Protein AF-A0A6I2ZMS6-F1 (afdb_monomer_lite)

Radius of gyration: 14.03 Å; chains: 1; bounding box: 34×25×36 Å

Secondary structure (DSSP, 8-state):
-EEEEEETTEEEEEE--TTT--B-HHHHHHHHHHHHHSPS-SEEEEEESSS-S---B-HHHHHHS-HHHHHHHHHHHHT--

Sequence (81 aa):
MITAERHGNVSVLRMDYAKVNVIDLEFMTAIVEQFRAVPATDAIVLTGNGRAFSAGVNLKRLMVDDLSYTSEFLDMLSGAI

pLDDT: mean 93.83, std 6.36, range [56.62, 97.94]

Structure (mmCIF, N/CA/C/O backbone):
data_AF-A0A6I2ZMS6-F1
#
_entry.id   AF-A0A6I2ZMS6-F1
#
loop_
_atom_site.group_PDB
_atom_site.id
_atom_site.type_symbol
_atom_site.label_atom_id
_atom_site.label_alt_id
_atom_site.label_comp_id
_atom_site.label_asym_id
_atom_site.label_entity_id
_atom_site.label_seq_id
_atom_site.pdbx_PDB_ins_code
_atom_site.Cartn_x
_atom_site.Cartn_y
_atom_site.Cartn_z
_atom_site.occupancy
_atom_site.B_iso_or_equiv
_atom_site.auth_seq_id
_atom_site.auth_comp_id
_atom_site.auth_asym_id
_atom_site.auth_atom_id
_atom_site.pdbx_PDB_model_num
ATOM 1 N N . MET A 1 1 ? -6.945 -0.325 -7.098 1.00 92.12 1 MET A N 1
ATOM 2 C CA . MET A 1 1 ? -7.564 0.514 -6.062 1.00 92.12 1 MET A CA 1
ATOM 3 C C . MET A 1 1 ? -7.456 -0.178 -4.714 1.00 92.12 1 MET A C 1
ATOM 5 O O . MET A 1 1 ? -7.298 -1.394 -4.674 1.00 92.12 1 MET A O 1
ATOM 9 N N . ILE A 1 2 ? -7.519 0.588 -3.629 1.00 97.38 2 ILE A N 1
ATOM 10 C CA . ILE A 1 2 ? -7.657 0.080 -2.263 1.00 97.38 2 ILE A CA 1
ATOM 11 C C . ILE A 1 2 ? -8.880 0.753 -1.630 1.00 97.38 2 ILE A C 1
ATOM 13 O O . ILE A 1 2 ? -9.049 1.968 -1.748 1.00 97.38 2 ILE A O 1
ATOM 17 N N . THR A 1 3 ? -9.769 -0.033 -1.029 1.00 96.88 3 THR A N 1
ATOM 18 C CA . THR A 1 3 ? -11.011 0.453 -0.406 1.00 96.88 3 THR A CA 1
ATOM 19 C C . THR A 1 3 ? -11.026 0.137 1.078 1.00 96.88 3 THR A C 1
ATOM 21 O O . THR A 1 3 ? -10.376 -0.812 1.507 1.00 96.88 3 THR A O 1
ATOM 24 N N . ALA A 1 4 ? -11.776 0.917 1.855 1.00 96.50 4 ALA A N 1
ATOM 25 C CA . ALA A 1 4 ? -11.971 0.702 3.282 1.00 96.50 4 ALA A CA 1
ATOM 26 C C . ALA A 1 4 ? -13.442 0.387 3.574 1.00 96.50 4 ALA A C 1
ATOM 28 O O . ALA A 1 4 ? -14.338 1.092 3.111 1.00 96.50 4 ALA A O 1
ATOM 29 N N . GLU A 1 5 ? -13.687 -0.645 4.372 1.00 96.06 5 GLU A N 1
ATOM 30 C CA . GLU A 1 5 ? -15.000 -0.957 4.933 1.00 96.06 5 GLU A CA 1
ATOM 31 C C . GLU A 1 5 ? -14.878 -1.209 6.438 1.00 96.06 5 GLU A C 1
ATOM 33 O O . GLU A 1 5 ? -13.857 -1.702 6.918 1.00 96.06 5 GLU A O 1
ATOM 38 N N . ARG A 1 6 ? -15.914 -0.863 7.205 1.00 95.88 6 ARG A N 1
ATOM 39 C CA . ARG A 1 6 ? -15.907 -1.025 8.661 1.00 95.88 6 ARG A CA 1
ATOM 40 C C . ARG A 1 6 ? -16.749 -2.225 9.076 1.00 95.88 6 ARG A C 1
ATOM 42 O O . ARG A 1 6 ? -17.924 -2.309 8.735 1.00 95.88 6 ARG A O 1
ATOM 49 N N . HIS A 1 7 ? -16.154 -3.100 9.881 1.00 95.38 7 HIS A N 1
ATOM 50 C CA . HIS A 1 7 ? -16.789 -4.268 10.491 1.00 95.38 7 HIS A CA 1
ATOM 51 C C . HIS A 1 7 ? -16.674 -4.149 12.013 1.00 95.38 7 HIS A C 1
ATOM 53 O O . HIS A 1 7 ? -15.678 -4.548 12.616 1.00 95.38 7 HIS A O 1
ATOM 59 N N . GLY A 1 8 ? -17.674 -3.529 12.646 1.00 94.31 8 GLY A N 1
ATOM 60 C CA . GLY A 1 8 ? -17.618 -3.201 14.075 1.00 94.31 8 GLY A CA 1
ATOM 61 C C . GLY A 1 8 ? -16.468 -2.235 14.386 1.00 94.31 8 GLY A C 1
ATOM 62 O O . GLY A 1 8 ? -16.449 -1.111 13.880 1.00 94.31 8 GLY A O 1
ATOM 63 N N . ASN A 1 9 ? -15.501 -2.674 15.194 1.00 93.81 9 ASN A N 1
ATOM 64 C CA . ASN A 1 9 ? -14.302 -1.896 15.540 1.00 93.81 9 ASN A CA 1
ATOM 65 C C . ASN A 1 9 ? -13.069 -2.244 14.690 1.00 93.81 9 ASN A C 1
ATOM 67 O O . ASN A 1 9 ? -11.961 -1.800 15.000 1.00 93.81 9 ASN A O 1
ATOM 71 N N . VAL A 1 10 ? -13.248 -3.032 13.629 1.00 97.25 10 VAL A N 1
ATOM 72 C CA . VAL A 1 10 ? -12.181 -3.406 12.701 1.00 97.25 10 VAL A CA 1
ATOM 73 C C . VAL A 1 10 ? -12.396 -2.699 11.368 1.00 97.25 10 VAL A C 1
ATOM 75 O O . VAL A 1 10 ? -13.470 -2.804 10.771 1.00 97.25 10 VAL A O 1
ATOM 78 N N . SER A 1 11 ? -11.372 -2.003 10.878 1.00 97.94 11 SER A N 1
ATOM 79 C CA . SER A 1 11 ? -11.361 -1.461 9.516 1.00 97.94 11 SER A CA 1
ATOM 80 C C . SER A 1 11 ? -10.699 -2.461 8.574 1.00 97.94 11 SER A C 1
ATOM 82 O O . SER A 1 11 ? -9.560 -2.871 8.791 1.00 97.94 11 SER A O 1
ATOM 84 N N . VAL A 1 12 ? -11.403 -2.882 7.528 1.00 97.50 12 VAL A N 1
ATOM 85 C CA . VAL A 1 12 ? -10.888 -3.812 6.520 1.00 97.50 12 VAL A CA 1
ATOM 86 C C . VAL A 1 12 ? -10.534 -3.027 5.265 1.00 97.50 12 VAL A C 1
ATOM 88 O O . VAL A 1 12 ? -11.403 -2.464 4.602 1.00 97.50 12 VAL A O 1
ATOM 91 N N . LEU A 1 13 ? -9.244 -3.003 4.944 1.00 97.88 13 LEU A N 1
ATOM 92 C CA . LEU A 1 13 ? -8.702 -2.448 3.717 1.00 97.88 13 LEU A CA 1
ATOM 93 C C . LEU A 1 13 ? -8.564 -3.549 2.663 1.00 97.88 13 LEU A C 1
ATOM 95 O O . LEU A 1 13 ? -7.817 -4.514 2.854 1.00 97.88 13 LEU A O 1
ATOM 99 N N . ARG A 1 14 ? -9.274 -3.415 1.540 1.00 97.75 14 ARG A N 1
ATOM 100 C CA . ARG A 1 14 ? -9.259 -4.388 0.439 1.00 97.75 14 ARG A CA 1
ATOM 101 C C . ARG A 1 14 ? -8.476 -3.866 -0.752 1.00 97.75 14 ARG A C 1
ATOM 103 O O . ARG A 1 14 ? -8.794 -2.816 -1.299 1.00 97.75 14 ARG A O 1
ATOM 110 N N . MET A 1 15 ? -7.488 -4.641 -1.177 1.00 97.94 15 MET A N 1
ATOM 111 C CA . MET A 1 15 ? -6.677 -4.391 -2.361 1.00 97.94 15 MET A CA 1
ATOM 112 C C . MET A 1 15 ? -7.283 -5.063 -3.594 1.00 97.94 15 MET A C 1
ATOM 114 O O . MET A 1 15 ? -7.443 -6.289 -3.635 1.00 97.94 15 MET A O 1
ATOM 118 N N . ASP A 1 16 ? -7.552 -4.249 -4.608 1.00 96.69 16 ASP A N 1
ATOM 119 C CA . ASP A 1 16 ? -7.995 -4.664 -5.937 1.00 96.69 16 ASP A CA 1
ATOM 120 C C . ASP A 1 16 ? -7.333 -3.773 -6.998 1.00 96.69 16 ASP A C 1
ATOM 122 O O . ASP A 1 16 ? -7.921 -2.848 -7.560 1.00 96.69 16 ASP A O 1
ATOM 126 N N . TYR A 1 17 ? -6.024 -3.935 -7.167 1.00 96.31 17 TYR A N 1
ATOM 127 C CA . TYR A 1 17 ? -5.190 -3.129 -8.048 1.00 96.31 17 TYR A CA 1
ATOM 128 C C . TYR A 1 17 ? -4.455 -4.000 -9.060 1.00 96.31 17 TYR A C 1
ATOM 130 O O . TYR A 1 17 ? -3.695 -4.895 -8.695 1.00 96.31 17 TYR A O 1
ATOM 138 N N . ALA A 1 18 ? -4.641 -3.694 -10.344 1.00 94.06 18 ALA A N 1
ATOM 139 C CA . ALA A 1 18 ? -3.930 -4.338 -11.442 1.00 94.06 18 ALA A CA 1
ATOM 140 C C . ALA A 1 18 ? -3.906 -5.884 -11.329 1.00 94.06 18 ALA A C 1
ATOM 142 O O . ALA A 1 18 ? -4.750 -6.535 -10.704 1.00 94.06 18 ALA A O 1
ATOM 143 N N . LYS A 1 19 ? -2.944 -6.529 -11.990 1.00 93.88 19 LYS A N 1
ATOM 144 C CA . LYS A 1 19 ? -2.813 -7.984 -11.939 1.00 93.88 19 LYS A CA 1
ATOM 145 C C . LYS A 1 19 ? -2.138 -8.396 -10.631 1.00 93.88 19 LYS A C 1
ATOM 147 O O . LYS A 1 19 ? -0.931 -8.269 -10.513 1.00 93.88 19 LYS A O 1
ATOM 152 N N . VAL A 1 20 ? -2.901 -9.001 -9.717 1.00 95.56 20 VAL A N 1
ATOM 153 C CA . VAL A 1 20 ? -2.373 -9.585 -8.461 1.00 95.56 20 VAL A CA 1
ATOM 154 C C . VAL A 1 20 ? -1.765 -8.507 -7.546 1.00 95.56 20 VAL A C 1
ATOM 156 O O . VAL A 1 20 ? -0.762 -8.761 -6.893 1.00 95.56 20 VAL A O 1
ATOM 159 N N . ASN A 1 21 ? -2.354 -7.305 -7.493 1.00 97.31 21 ASN A N 1
ATOM 160 C CA . ASN A 1 21 ? -1.946 -6.237 -6.568 1.00 97.31 21 ASN A CA 1
ATOM 161 C C . ASN A 1 21 ? -0.438 -5.958 -6.611 1.00 97.31 21 ASN A C 1
ATOM 163 O O . ASN A 1 21 ? 0.220 -5.946 -5.571 1.00 97.31 21 ASN A O 1
ATOM 167 N N . VAL A 1 22 ? 0.118 -5.810 -7.820 1.00 97.00 22 VAL A N 1
ATOM 168 C CA . VAL A 1 22 ? 1.522 -5.406 -7.986 1.00 97.00 22 VAL A CA 1
ATOM 169 C C . VAL A 1 22 ? 1.771 -4.059 -7.318 1.00 97.00 22 VAL A C 1
ATOM 171 O O . VAL A 1 22 ? 0.892 -3.204 -7.285 1.00 97.00 22 VAL A O 1
ATOM 174 N N . ILE A 1 23 ? 2.978 -3.888 -6.797 1.00 96.44 23 ILE A N 1
ATOM 175 C CA . ILE A 1 23 ? 3.407 -2.695 -6.076 1.00 96.44 23 ILE A CA 1
ATOM 176 C C . ILE A 1 23 ? 4.216 -1.823 -7.039 1.00 96.44 23 ILE A C 1
ATOM 178 O O . ILE A 1 23 ? 5.325 -2.185 -7.439 1.00 96.44 23 ILE A O 1
ATOM 182 N N . ASP A 1 24 ? 3.631 -0.697 -7.426 1.00 96.31 24 ASP A N 1
ATOM 183 C CA . ASP A 1 24 ? 4.246 0.432 -8.127 1.00 96.31 24 ASP A CA 1
ATOM 184 C C . ASP A 1 24 ? 4.036 1.722 -7.311 1.00 96.31 24 ASP A C 1
ATOM 186 O O . ASP A 1 24 ? 3.451 1.682 -6.224 1.00 96.31 24 ASP A O 1
ATOM 190 N N . LEU A 1 25 ? 4.560 2.850 -7.796 1.00 95.62 25 LEU A N 1
ATOM 191 C CA . LEU A 1 25 ? 4.475 4.142 -7.102 1.00 95.62 25 LEU A CA 1
ATOM 192 C C . LEU A 1 25 ? 3.028 4.549 -6.806 1.00 95.62 25 LEU A C 1
ATOM 194 O O . LEU A 1 25 ? 2.693 4.961 -5.692 1.00 95.62 25 LEU A O 1
ATOM 198 N N . GLU A 1 26 ? 2.149 4.382 -7.788 1.00 95.25 26 GLU A N 1
ATOM 199 C CA . GLU A 1 26 ? 0.741 4.744 -7.695 1.00 95.25 26 GLU A CA 1
ATOM 200 C C . GLU A 1 26 ? 0.045 3.928 -6.608 1.00 95.25 26 GLU A C 1
ATOM 202 O O . GLU A 1 26 ? -0.713 4.471 -5.799 1.00 95.25 26 GLU A O 1
ATOM 207 N N . PHE A 1 27 ? 0.319 2.623 -6.542 1.00 96.75 27 PHE A N 1
ATOM 208 C CA . PHE A 1 27 ? -0.313 1.783 -5.539 1.00 96.75 27 PHE A CA 1
ATOM 209 C C . PHE A 1 27 ? 0.271 1.969 -4.141 1.00 96.75 27 PHE A C 1
ATOM 211 O O . PHE A 1 27 ? -0.493 1.964 -3.176 1.00 96.75 27 PHE A O 1
ATOM 218 N N . MET A 1 28 ? 1.582 2.200 -4.010 1.00 95.25 28 MET A N 1
ATOM 219 C CA . MET A 1 28 ? 2.175 2.579 -2.721 1.00 95.25 28 MET A CA 1
A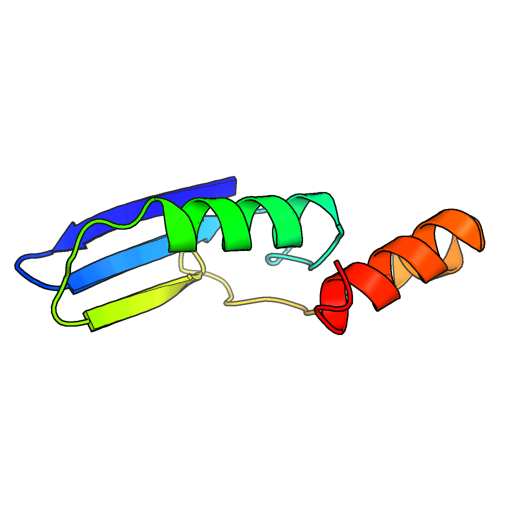TOM 220 C C . MET A 1 28 ? 1.551 3.872 -2.189 1.00 95.25 28 MET A C 1
ATOM 222 O O . MET A 1 28 ? 1.162 3.924 -1.022 1.00 95.25 28 MET A O 1
ATOM 226 N N . THR A 1 29 ? 1.366 4.872 -3.056 1.00 94.75 29 THR A N 1
ATOM 227 C CA . THR A 1 29 ? 0.715 6.143 -2.706 1.00 94.75 29 THR A CA 1
ATOM 228 C C . THR A 1 29 ? -0.707 5.908 -2.213 1.00 94.75 29 THR A C 1
ATOM 230 O O . THR A 1 29 ? -1.051 6.310 -1.103 1.00 94.75 29 THR A O 1
ATOM 233 N N . ALA A 1 30 ? -1.506 5.155 -2.973 1.00 96.44 30 ALA A N 1
ATOM 234 C CA . ALA A 1 30 ? -2.885 4.848 -2.604 1.00 96.44 30 ALA A CA 1
ATOM 235 C C . ALA A 1 30 ? -2.994 4.066 -1.280 1.00 96.44 30 ALA A C 1
ATOM 237 O O . ALA A 1 30 ? -3.934 4.281 -0.513 1.00 96.44 30 ALA A O 1
ATOM 238 N N . ILE A 1 31 ? -2.048 3.162 -0.994 1.00 95.38 31 ILE A N 1
ATOM 239 C CA . ILE A 1 31 ? -1.982 2.448 0.289 1.00 95.38 31 ILE A CA 1
ATOM 240 C C . ILE A 1 31 ? -1.729 3.442 1.424 1.00 95.38 31 ILE A C 1
ATOM 242 O O . ILE A 1 31 ? -2.499 3.465 2.382 1.00 95.38 31 ILE A O 1
ATOM 246 N N . VAL A 1 32 ? -0.693 4.278 1.320 1.00 94.25 32 VAL A N 1
ATOM 247 C CA . VAL A 1 32 ? -0.349 5.266 2.356 1.00 94.25 32 VAL A CA 1
ATOM 248 C C . VAL A 1 32 ? -1.516 6.215 2.619 1.00 94.25 32 VAL A C 1
ATOM 250 O O . VAL A 1 32 ? -1.881 6.443 3.775 1.00 94.25 32 VAL A O 1
ATOM 253 N N . GLU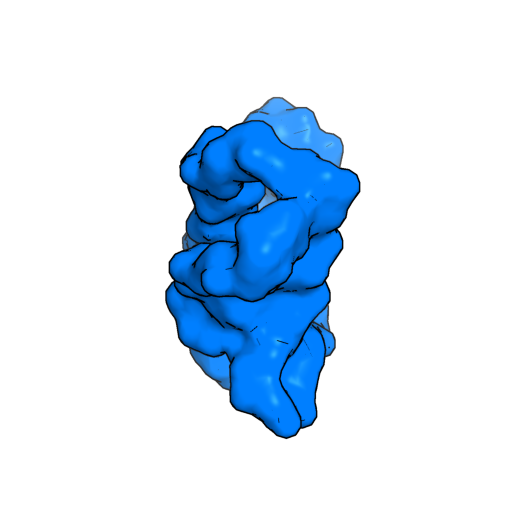 A 1 33 ? -2.131 6.737 1.560 1.00 95.25 33 GLU A N 1
ATOM 254 C CA . GLU A 1 33 ? -3.301 7.608 1.659 1.00 95.25 33 GLU A CA 1
ATOM 255 C C . GLU A 1 33 ? -4.468 6.911 2.355 1.00 95.25 33 GLU A C 1
ATOM 257 O O . GLU A 1 33 ? -5.069 7.498 3.256 1.00 95.25 33 GLU A O 1
ATOM 262 N N . GLN A 1 34 ? -4.753 5.648 2.018 1.00 96.69 34 GLN A N 1
ATOM 263 C CA . GLN A 1 34 ? -5.831 4.931 2.690 1.00 96.69 34 GLN A CA 1
ATOM 264 C C . GLN A 1 34 ? -5.542 4.670 4.160 1.00 96.69 34 GLN A C 1
ATOM 266 O O . GLN A 1 34 ? -6.415 4.895 4.991 1.00 96.69 34 GLN A O 1
ATOM 271 N N . PHE A 1 35 ? -4.326 4.255 4.513 1.00 95.00 35 PHE A N 1
ATOM 272 C CA . PHE A 1 35 ? -3.966 4.073 5.919 1.00 95.00 35 PHE A CA 1
ATOM 273 C C . PHE A 1 35 ? -4.105 5.374 6.722 1.00 95.00 35 PHE A C 1
ATOM 275 O O . PHE A 1 35 ? -4.580 5.333 7.854 1.00 95.00 35 PHE A O 1
ATOM 282 N N . ARG A 1 36 ? -3.755 6.528 6.138 1.00 94.56 36 ARG A N 1
ATOM 283 C CA . ARG A 1 36 ? -3.945 7.849 6.766 1.00 94.56 36 ARG A CA 1
ATOM 284 C C . ARG A 1 36 ? -5.418 8.248 6.890 1.00 94.56 36 ARG A C 1
ATOM 286 O O . ARG A 1 36 ? -5.765 8.981 7.811 1.00 94.56 36 ARG A O 1
ATOM 293 N N . ALA A 1 37 ? -6.268 7.792 5.973 1.00 95.12 37 ALA A N 1
ATOM 294 C CA . ALA A 1 37 ? -7.694 8.104 5.957 1.00 95.12 37 ALA A CA 1
ATOM 295 C C . ALA A 1 37 ? -8.539 7.197 6.869 1.00 95.12 37 ALA A C 1
ATOM 297 O O . ALA A 1 37 ? -9.688 7.540 7.158 1.00 95.12 37 ALA A O 1
ATOM 298 N N . VAL A 1 38 ? -8.006 6.055 7.327 1.00 94.25 38 VAL A N 1
ATOM 299 C CA . VAL A 1 38 ? -8.720 5.149 8.239 1.00 94.25 38 VAL A CA 1
ATOM 300 C C . VAL A 1 38 ? -9.013 5.868 9.565 1.00 94.25 38 VAL A C 1
ATOM 302 O O . VAL A 1 38 ? -8.083 6.298 10.250 1.00 94.25 38 VAL A O 1
ATOM 305 N N . PRO A 1 39 ? -10.294 5.992 9.970 1.00 90.12 39 PRO A N 1
ATOM 306 C CA . PRO A 1 39 ? -10.649 6.534 11.277 1.00 90.12 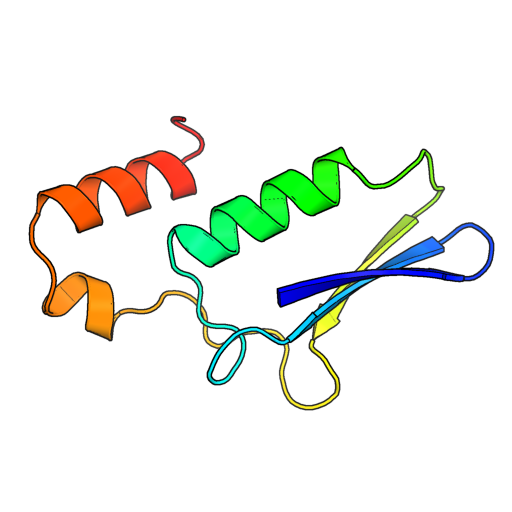39 PRO A CA 1
ATOM 307 C C . PRO A 1 39 ? -10.064 5.693 12.414 1.00 90.12 39 PRO A C 1
ATOM 309 O O . PRO A 1 39 ? -9.785 4.508 12.239 1.00 90.12 39 PRO A O 1
ATOM 312 N N . ALA A 1 40 ? -9.967 6.273 13.613 1.00 90.50 40 ALA A N 1
ATOM 313 C CA . ALA A 1 40 ? -9.563 5.527 14.804 1.00 90.50 40 ALA A CA 1
ATOM 314 C C . ALA A 1 40 ? -10.393 4.233 14.956 1.00 90.50 40 ALA A C 1
ATOM 316 O O . ALA A 1 40 ? -11.628 4.255 14.965 1.00 90.50 40 ALA A O 1
ATOM 317 N N . THR A 1 41 ? -9.689 3.105 15.035 1.00 93.12 41 THR A N 1
ATOM 318 C CA . THR A 1 41 ? -10.231 1.743 15.012 1.00 93.12 41 THR A CA 1
ATOM 319 C C . THR A 1 41 ? -9.341 0.862 15.892 1.00 93.12 41 THR A C 1
ATOM 321 O O . THR A 1 41 ? -8.149 1.140 16.018 1.00 93.12 41 THR A O 1
ATOM 324 N N . ASP A 1 42 ? -9.888 -0.202 16.480 1.00 92.38 42 ASP A N 1
ATOM 325 C CA . ASP A 1 42 ? -9.118 -1.080 17.378 1.00 92.38 42 ASP A CA 1
ATOM 326 C C . ASP A 1 42 ? -8.138 -1.969 16.598 1.00 92.38 42 ASP A C 1
ATOM 328 O O . ASP A 1 42 ? -7.076 -2.337 17.098 1.00 92.38 42 ASP A O 1
ATOM 332 N N . ALA A 1 43 ? -8.494 -2.318 15.357 1.00 97.19 43 ALA A N 1
ATOM 333 C CA . ALA A 1 43 ? -7.655 -3.108 14.466 1.00 97.19 43 ALA A CA 1
ATOM 334 C C . ALA A 1 43 ? -7.885 -2.764 12.990 1.00 97.19 43 ALA A C 1
ATOM 336 O O . ALA A 1 43 ? -8.981 -2.366 12.583 1.00 97.19 43 ALA A O 1
ATOM 337 N N . ILE A 1 44 ? -6.850 -2.988 12.180 1.00 97.75 44 ILE A N 1
ATOM 338 C CA . ILE A 1 44 ? -6.901 -2.893 10.720 1.00 97.75 44 ILE A CA 1
ATOM 339 C C . ILE A 1 44 ? -6.568 -4.261 10.126 1.00 97.75 44 ILE A C 1
ATOM 341 O O . ILE A 1 44 ? -5.588 -4.893 10.518 1.00 97.75 44 ILE A O 1
ATOM 345 N N . VAL A 1 45 ? -7.359 -4.698 9.150 1.00 97.56 45 VAL A N 1
ATOM 346 C CA . VAL A 1 45 ? -7.048 -5.854 8.301 1.00 97.56 45 VAL A CA 1
ATOM 347 C C . VAL A 1 45 ? -6.734 -5.343 6.907 1.00 97.56 45 VAL A C 1
ATOM 349 O O . VAL A 1 45 ? -7.612 -4.797 6.250 1.00 97.56 45 VAL A O 1
ATOM 352 N N . LEU A 1 46 ? -5.512 -5.557 6.428 1.00 97.69 46 LEU A N 1
ATOM 353 C CA . LEU A 1 46 ? -5.164 -5.360 5.022 1.00 97.69 46 LEU A CA 1
ATOM 354 C C . LEU A 1 46 ? -5.241 -6.703 4.300 1.00 97.69 46 LEU A C 1
ATOM 356 O O . LEU A 1 46 ? -4.598 -7.668 4.710 1.00 97.69 46 LEU A O 1
ATOM 360 N N . THR A 1 47 ? -6.019 -6.784 3.225 1.00 97.69 47 THR A N 1
ATOM 361 C CA . THR A 1 47 ? -6.212 -8.041 2.497 1.00 97.69 47 THR A CA 1
ATOM 362 C C . THR A 1 47 ? -6.439 -7.828 1.005 1.00 97.69 47 THR A C 1
ATOM 364 O O . THR A 1 47 ? -6.783 -6.738 0.558 1.00 97.69 47 THR A O 1
ATOM 367 N N . GLY A 1 48 ? -6.250 -8.886 0.218 1.00 96.56 48 GLY A N 1
ATOM 368 C CA . GLY A 1 48 ? -6.644 -8.907 -1.188 1.00 96.56 48 GLY A CA 1
ATOM 369 C C . GLY A 1 48 ? -8.140 -9.167 -1.382 1.00 96.56 48 GLY A C 1
ATOM 370 O O . GLY A 1 48 ? -8.855 -9.556 -0.457 1.00 96.56 48 GLY A O 1
ATOM 371 N N . ASN A 1 49 ? -8.622 -9.016 -2.615 1.00 93.75 49 ASN A N 1
ATOM 372 C CA . ASN A 1 49 ? -10.027 -9.242 -2.961 1.00 93.75 49 ASN A CA 1
ATOM 373 C C . ASN A 1 49 ? -10.319 -10.708 -3.364 1.00 93.75 49 ASN A C 1
ATOM 375 O O . ASN A 1 49 ? -10.728 -11.003 -4.484 1.00 93.75 49 ASN A O 1
ATOM 379 N N . GLY A 1 50 ? -10.018 -11.660 -2.472 1.00 88.69 50 GLY A N 1
ATOM 380 C CA . GLY A 1 50 ? -10.413 -13.077 -2.598 1.00 88.69 50 GLY A CA 1
ATOM 381 C C . GLY A 1 50 ? -9.541 -13.981 -3.483 1.00 88.69 50 GLY A C 1
ATOM 382 O O . GLY A 1 50 ? -9.670 -15.199 -3.403 1.00 88.69 50 GLY A O 1
ATOM 383 N N . ARG A 1 51 ? -8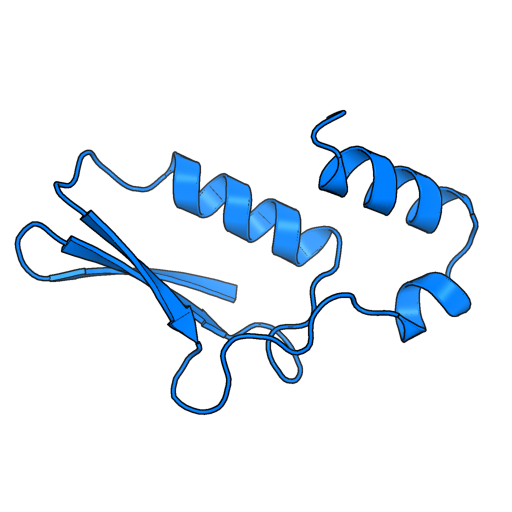.629 -13.429 -4.294 1.00 88.88 51 ARG A N 1
ATOM 384 C CA . ARG A 1 51 ? -7.757 -14.224 -5.186 1.00 88.88 51 ARG A CA 1
ATOM 385 C C . ARG A 1 51 ? -6.305 -14.313 -4.723 1.00 88.88 51 ARG A C 1
ATOM 387 O O . ARG A 1 51 ? -5.708 -15.381 -4.764 1.00 88.88 51 ARG A O 1
ATOM 394 N N . ALA A 1 52 ? -5.722 -13.185 -4.339 1.00 95.50 52 ALA A N 1
ATOM 395 C CA . ALA A 1 52 ? -4.337 -13.093 -3.895 1.00 95.50 52 ALA A CA 1
ATOM 396 C C . ALA A 1 52 ? -4.145 -11.825 -3.067 1.00 95.50 52 ALA A C 1
ATOM 398 O O . ALA A 1 52 ? -4.842 -10.839 -3.300 1.00 95.50 52 ALA A O 1
ATOM 399 N N . PHE A 1 53 ? -3.176 -11.844 -2.150 1.00 96.69 53 PHE A N 1
ATOM 400 C CA . PHE A 1 53 ? -2.759 -10.647 -1.426 1.00 96.69 53 PHE A CA 1
ATOM 401 C C . PHE A 1 5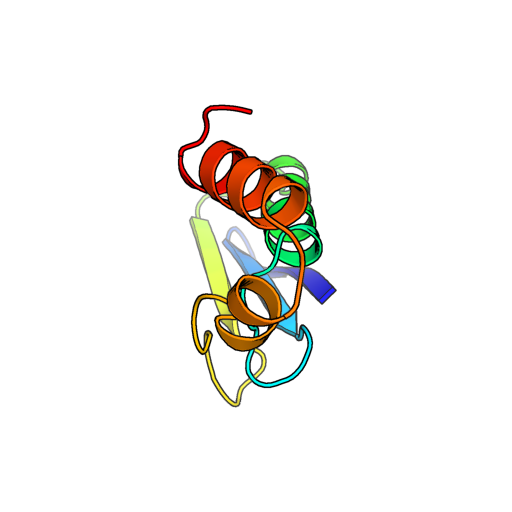3 ? -1.999 -9.690 -2.351 1.00 96.69 53 PHE A C 1
ATOM 403 O O . PHE A 1 53 ? -2.547 -8.661 -2.720 1.00 96.69 53 PHE A O 1
ATOM 410 N N . SER A 1 54 ? -0.781 -10.042 -2.774 1.00 97.31 54 SER A N 1
ATOM 411 C CA . SER A 1 54 ? 0.037 -9.264 -3.712 1.00 97.31 54 SER A CA 1
ATOM 412 C C . SER A 1 54 ? 1.111 -10.142 -4.359 1.00 97.31 54 SER A C 1
ATOM 414 O O . SER A 1 54 ? 1.567 -11.109 -3.751 1.00 97.31 54 SER A O 1
ATOM 416 N N . ALA A 1 55 ? 1.511 -9.805 -5.585 1.00 96.06 55 ALA A N 1
ATOM 417 C CA . ALA A 1 55 ? 2.678 -10.365 -6.267 1.00 96.06 55 ALA A CA 1
ATOM 418 C C . ALA A 1 55 ? 3.981 -9.590 -5.980 1.00 96.06 55 ALA A C 1
ATOM 420 O O . ALA A 1 55 ? 5.021 -9.928 -6.540 1.00 96.06 55 ALA A O 1
ATOM 421 N N . GLY A 1 56 ? 3.939 -8.566 -5.123 1.00 95.38 56 GLY A N 1
ATOM 422 C CA . GLY A 1 56 ? 5.081 -7.713 -4.812 1.00 95.38 56 GLY A CA 1
ATOM 423 C C . GLY A 1 56 ? 5.355 -6.668 -5.893 1.00 95.38 56 GLY A C 1
ATOM 424 O O . GLY A 1 56 ? 4.457 -6.257 -6.627 1.00 95.38 56 GLY A O 1
ATOM 425 N N . VAL A 1 57 ? 6.606 -6.218 -5.963 1.00 96.38 57 VAL A N 1
ATOM 426 C CA . VAL A 1 57 ? 7.055 -5.127 -6.839 1.00 96.38 57 VAL A CA 1
ATOM 427 C C . VAL A 1 57 ? 6.750 -5.409 -8.309 1.00 96.38 57 VAL A C 1
ATOM 429 O O . VAL A 1 57 ? 6.963 -6.517 -8.808 1.00 96.38 57 VAL A O 1
ATOM 432 N N . ASN A 1 58 ? 6.312 -4.383 -9.039 1.00 95.56 58 ASN A N 1
ATOM 433 C CA . ASN A 1 58 ? 6.216 -4.430 -10.493 1.00 95.56 58 ASN A CA 1
ATOM 434 C C . ASN A 1 58 ? 7.618 -4.405 -11.140 1.00 95.56 58 ASN A C 1
ATOM 436 O O . ASN A 1 58 ? 8.050 -3.403 -11.706 1.00 95.56 58 ASN A O 1
ATOM 440 N N . LEU A 1 59 ? 8.334 -5.534 -11.071 1.00 94.50 59 LEU A N 1
ATOM 441 C CA . LEU A 1 59 ? 9.705 -5.672 -11.586 1.00 94.50 59 LEU A CA 1
ATOM 442 C C . LEU A 1 59 ? 9.815 -5.359 -13.081 1.00 94.50 59 LEU A C 1
ATOM 444 O O . LEU A 1 59 ? 10.838 -4.859 -13.533 1.00 94.50 59 LEU A O 1
ATOM 448 N N . LYS A 1 60 ? 8.764 -5.641 -13.862 1.00 93.75 60 LYS A N 1
ATOM 449 C CA . LYS A 1 60 ? 8.745 -5.318 -15.296 1.00 93.75 60 LYS A CA 1
ATOM 450 C C . LYS A 1 60 ? 8.869 -3.821 -15.522 1.00 93.75 60 LYS A C 1
ATOM 452 O O . LYS A 1 60 ? 9.612 -3.413 -16.401 1.00 93.75 60 LYS A O 1
ATOM 457 N N . ARG A 1 61 ? 8.157 -3.032 -14.720 1.00 93.62 61 ARG A N 1
ATOM 458 C CA . ARG A 1 61 ? 8.186 -1.578 -14.815 1.00 93.62 61 ARG A CA 1
ATOM 459 C C . ARG A 1 61 ? 9.556 -1.021 -14.434 1.00 93.62 61 ARG A C 1
ATOM 461 O O . ARG A 1 61 ? 10.104 -0.252 -15.204 1.00 93.62 61 ARG A O 1
ATOM 468 N N . LEU A 1 62 ? 10.171 -1.534 -13.364 1.00 92.69 62 LEU A N 1
ATOM 469 C CA . LEU A 1 62 ? 11.550 -1.170 -12.992 1.00 92.69 62 LEU A CA 1
ATOM 470 C C . LEU A 1 62 ? 12.596 -1.474 -14.079 1.00 92.69 62 LEU A C 1
ATOM 472 O O . LEU A 1 62 ? 13.638 -0.836 -14.112 1.00 92.69 62 LEU A O 1
ATOM 476 N N . MET A 1 63 ? 12.357 -2.468 -14.938 1.00 90.62 63 MET A N 1
ATOM 477 C CA . MET A 1 63 ? 13.288 -2.828 -16.016 1.00 90.62 63 MET A CA 1
ATOM 478 C C . MET A 1 63 ? 13.051 -2.067 -17.326 1.00 90.62 63 MET A C 1
ATOM 480 O O . MET A 1 63 ? 13.949 -2.031 -18.163 1.00 90.62 63 MET A O 1
ATOM 484 N N . VAL A 1 64 ? 11.837 -1.557 -17.549 1.00 92.12 64 VAL A N 1
ATOM 485 C CA . VAL A 1 64 ? 11.437 -0.906 -18.809 1.00 92.12 64 VAL A CA 1
ATOM 486 C C . VAL A 1 64 ? 11.495 0.613 -18.696 1.00 92.12 64 VAL A C 1
ATOM 488 O O . VAL A 1 64 ? 11.871 1.270 -19.666 1.00 92.12 64 VAL A O 1
ATOM 491 N N . ASP A 1 65 ? 11.131 1.151 -17.534 1.00 91.19 65 ASP A N 1
ATOM 492 C CA . ASP A 1 65 ? 11.188 2.582 -17.263 1.00 91.19 65 ASP A CA 1
ATOM 493 C C . ASP A 1 65 ? 12.633 3.012 -16.956 1.00 91.19 65 ASP A C 1
ATOM 495 O O . ASP A 1 65 ? 13.547 2.196 -16.799 1.00 91.19 65 ASP A O 1
ATOM 499 N N . ASP A 1 66 ? 12.862 4.320 -16.917 1.00 91.69 66 ASP A N 1
ATOM 500 C CA . ASP A 1 66 ? 14.198 4.871 -16.727 1.00 91.69 66 ASP A CA 1
ATOM 501 C C . ASP A 1 66 ? 14.667 4.856 -15.256 1.00 91.69 66 ASP A C 1
ATOM 503 O O . ASP A 1 66 ? 13.967 4.457 -14.316 1.00 91.69 66 ASP A O 1
ATOM 507 N N . LEU A 1 67 ? 15.910 5.306 -15.053 1.00 93.12 67 LEU A N 1
ATOM 508 C CA . LEU A 1 67 ? 16.510 5.398 -13.724 1.00 93.12 67 LEU A CA 1
ATOM 509 C C . LEU A 1 67 ? 15.756 6.357 -12.796 1.00 93.12 67 LEU A C 1
ATOM 511 O O . LEU A 1 67 ? 15.792 6.143 -11.589 1.00 93.12 67 LEU A O 1
ATOM 515 N N . SER A 1 68 ? 15.071 7.375 -13.328 1.00 94.12 68 SER A N 1
ATOM 516 C CA . SER A 1 68 ? 14.333 8.330 -12.499 1.00 94.12 68 SER A CA 1
ATOM 517 C C . SER A 1 68 ? 13.156 7.654 -11.797 1.00 94.12 68 SER A C 1
ATOM 519 O O . SER A 1 68 ? 13.029 7.786 -10.581 1.00 94.12 68 SER A O 1
ATOM 521 N N . TYR A 1 69 ? 12.397 6.817 -12.515 1.00 95.00 69 TYR A N 1
ATOM 522 C CA . TYR A 1 69 ? 11.321 6.018 -11.924 1.00 95.00 69 TYR A CA 1
ATOM 523 C C . TYR A 1 69 ? 11.852 5.058 -10.854 1.00 95.00 69 TYR A C 1
ATOM 525 O O . TYR A 1 69 ? 11.274 4.922 -9.777 1.00 95.00 69 TYR A O 1
ATOM 533 N N . THR A 1 70 ? 12.970 4.386 -11.138 1.00 94.31 70 THR A N 1
ATOM 534 C CA . THR A 1 70 ? 13.564 3.430 -10.192 1.00 94.31 70 THR A CA 1
ATOM 535 C C . THR A 1 70 ? 14.035 4.121 -8.914 1.00 94.31 70 THR A C 1
ATOM 537 O O . THR A 1 70 ? 13.803 3.598 -7.826 1.00 94.31 70 THR A O 1
ATOM 540 N N . SER A 1 71 ? 14.665 5.292 -9.027 1.00 94.31 71 SER A N 1
ATOM 541 C CA . SER A 1 71 ? 15.066 6.098 -7.871 1.00 94.31 71 SER A CA 1
ATOM 542 C C . SER A 1 71 ? 13.861 6.528 -7.041 1.00 94.31 71 SER A C 1
ATOM 544 O O . SER A 1 71 ? 13.827 6.240 -5.849 1.00 94.31 71 SER A O 1
ATOM 546 N N . GLU A 1 72 ? 12.836 7.107 -7.671 1.00 94.94 72 GLU A N 1
ATOM 547 C CA . GLU A 1 72 ? 11.616 7.538 -6.979 1.00 94.94 72 GLU A CA 1
ATOM 548 C C . GLU A 1 72 ? 10.917 6.365 -6.273 1.00 94.94 72 GLU A C 1
ATOM 550 O O . GLU A 1 72 ? 10.507 6.471 -5.116 1.00 94.94 72 GLU A O 1
ATOM 555 N N . PHE A 1 73 ? 10.842 5.206 -6.934 1.00 95.12 73 PHE A N 1
ATOM 556 C CA . PHE A 1 73 ? 10.282 3.990 -6.349 1.00 95.12 73 PHE A CA 1
ATOM 557 C C . PHE A 1 73 ? 11.033 3.549 -5.086 1.00 95.12 73 PHE A C 1
ATOM 559 O O . PHE A 1 73 ? 10.404 3.188 -4.089 1.00 95.12 73 PHE A O 1
ATOM 566 N N . LEU A 1 74 ? 12.368 3.556 -5.117 1.00 93.62 74 LEU A N 1
ATOM 567 C CA . LEU A 1 74 ? 13.192 3.153 -3.975 1.00 93.62 74 LEU A CA 1
ATOM 568 C C . LEU A 1 74 ? 13.126 4.166 -2.829 1.00 93.62 74 LEU A C 1
ATOM 570 O O . LEU A 1 74 ? 13.070 3.764 -1.662 1.00 93.62 74 LEU A O 1
ATOM 574 N N . ASP A 1 75 ? 13.085 5.455 -3.148 1.00 94.69 75 ASP A N 1
ATOM 575 C CA . ASP A 1 75 ? 12.944 6.511 -2.152 1.00 94.69 75 ASP A CA 1
ATOM 576 C C . ASP A 1 75 ? 11.594 6.385 -1.426 1.00 94.69 75 ASP A C 1
ATOM 578 O O . ASP A 1 75 ? 11.554 6.352 -0.194 1.00 94.69 75 ASP A O 1
ATOM 582 N N . MET A 1 76 ? 10.500 6.171 -2.167 1.00 92.69 76 MET A N 1
ATOM 583 C CA . MET A 1 76 ? 9.184 5.919 -1.576 1.00 92.69 76 MET A CA 1
ATOM 584 C C . MET A 1 76 ? 9.152 4.630 -0.739 1.00 92.69 76 MET A C 1
ATOM 586 O O . MET A 1 76 ? 8.621 4.617 0.372 1.00 92.69 76 MET A O 1
ATOM 590 N N . LEU A 1 77 ? 9.736 3.534 -1.237 1.00 91.25 77 LEU A N 1
ATOM 591 C CA . LEU A 1 77 ? 9.747 2.244 -0.535 1.00 91.25 77 LEU A CA 1
ATOM 592 C C . LEU A 1 77 ? 10.537 2.296 0.780 1.00 91.25 77 LEU A C 1
ATOM 594 O O . LEU A 1 77 ? 10.160 1.652 1.759 1.00 91.25 77 LEU A O 1
ATOM 598 N N . SER A 1 78 ? 11.643 3.039 0.800 1.00 91.88 78 SER A N 1
ATOM 599 C CA . SER A 1 78 ? 12.478 3.205 1.993 1.00 91.88 78 SER A CA 1
ATOM 600 C C . SER A 1 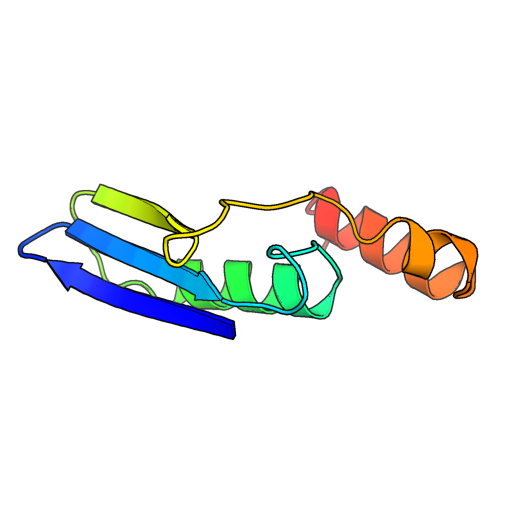78 ? 11.878 4.163 3.028 1.00 91.88 78 SER A C 1
ATOM 602 O O . SER A 1 78 ? 12.392 4.244 4.144 1.00 91.88 78 SER A O 1
ATOM 604 N N . GLY A 1 79 ? 10.790 4.865 2.685 1.00 82.88 79 GLY A N 1
ATOM 605 C CA . GLY A 1 79 ? 10.225 5.930 3.511 1.00 82.88 79 GLY A CA 1
ATOM 606 C C . GLY A 1 79 ? 11.124 7.167 3.573 1.00 82.88 79 GLY A C 1
ATOM 607 O O . GLY A 1 79 ? 11.047 7.931 4.533 1.00 82.88 79 GLY A O 1
ATOM 608 N N . ALA A 1 80 ? 12.000 7.345 2.579 1.00 57.66 80 ALA A N 1
ATOM 609 C CA . ALA A 1 80 ? 12.796 8.556 2.412 1.00 57.66 80 ALA A CA 1
ATOM 610 C C . ALA A 1 80 ? 11.963 9.736 1.868 1.00 57.66 80 ALA A C 1
ATOM 612 O O . ALA A 1 80 ? 12.475 10.856 1.814 1.00 57.66 80 ALA A O 1
ATOM 613 N N . ILE A 1 81 ? 10.692 9.491 1.510 1.00 56.62 81 ILE A N 1
ATOM 614 C CA . ILE A 1 81 ? 9.680 10.476 1.094 1.00 56.62 81 ILE A CA 1
ATOM 615 C C . ILE A 1 81 ? 8.321 10.148 1.724 1.00 56.62 81 ILE A C 1
ATOM 617 O O . ILE A 1 81 ? 8.010 8.942 1.865 1.00 56.62 81 ILE A O 1
#

Foldseek 3Di:
DWDWDDDPQEIEIEDDDDDFRADFPVSLVVVVVVVVVDPHGPYYHYAYDPPHRHPYHPVVCVVPDDPVRVVVRVCSVVVVD